Protein AF-A0A2E7JIX9-F1 (afdb_monomer)

Mean predicted aligned error: 5.79 Å

Foldseek 3Di:
DPDWCPDPLLVVLCVPDPDNVLVVVQLVVQLVVVVVVVVVCVVVVHDDDVPPDRSSGVSSVCSSVVVDDSDDPPDPPD

Sequence (78 aa):
MAKSMFSREVALKLESELNAFEACLGLSHRARDINQDRKGQEIEGDVPEEGQPNSSASAMLEFADGRIVLGHVEGEED

pLDDT: mean 86.97, std 13.78, range [43.16, 97.44]

Structure (mmCIF, N/CA/C/O backbone):
data_AF-A0A2E7JIX9-F1
#
_entry.id   AF-A0A2E7JIX9-F1
#
loop_
_atom_site.group_PDB
_atom_site.id
_atom_site.type_symbol
_atom_site.label_atom_id
_atom_site.label_alt_id
_atom_site.label_comp_id
_atom_site.label_asym_id
_atom_site.label_entity_id
_atom_site.label_seq_id
_atom_site.pdbx_PDB_ins_code
_atom_site.Cartn_x
_atom_site.Cartn_y
_atom_site.Cartn_z
_atom_site.occupancy
_atom_site.B_iso_or_equiv
_atom_site.auth_seq_id
_atom_site.auth_comp_id
_atom_site.auth_asym_id
_atom_site.auth_atom_id
_atom_site.pdbx_PDB_model_num
ATOM 1 N N . MET A 1 1 ? -9.052 10.402 -13.098 1.00 52.09 1 MET A N 1
ATOM 2 C CA . MET A 1 1 ? -8.104 10.983 -12.121 1.00 52.09 1 MET A CA 1
ATOM 3 C C . MET A 1 1 ? -7.126 9.894 -11.726 1.00 52.09 1 MET A C 1
ATOM 5 O O . MET A 1 1 ? -7.570 8.763 -11.570 1.00 52.09 1 MET A O 1
ATOM 9 N N . ALA A 1 2 ? -5.834 10.203 -11.606 1.00 59.56 2 ALA A N 1
ATOM 10 C CA . ALA A 1 2 ? -4.873 9.247 -11.061 1.00 59.56 2 ALA A CA 1
ATOM 11 C C . ALA A 1 2 ? -5.279 8.891 -9.621 1.00 59.56 2 ALA A C 1
ATOM 13 O O . ALA A 1 2 ? -5.648 9.782 -8.850 1.00 59.56 2 ALA A O 1
ATOM 14 N N . LYS A 1 3 ? -5.264 7.600 -9.272 1.00 76.56 3 LYS A N 1
ATOM 15 C CA . LYS A 1 3 ? -5.535 7.173 -7.896 1.00 76.56 3 LYS A CA 1
ATOM 16 C C . LYS A 1 3 ? -4.396 7.667 -7.001 1.00 76.56 3 LYS A C 1
ATOM 18 O O . LYS A 1 3 ? -3.228 7.488 -7.329 1.00 76.56 3 LYS A O 1
ATOM 23 N N . SER A 1 4 ? -4.744 8.325 -5.898 1.00 87.25 4 SER A N 1
ATOM 24 C CA . SER A 1 4 ? -3.791 8.911 -4.951 1.00 87.25 4 SER A CA 1
ATOM 25 C C . SER A 1 4 ? -3.854 8.177 -3.618 1.00 87.25 4 SER A C 1
ATOM 27 O O . SER A 1 4 ? -4.948 7.891 -3.125 1.00 87.25 4 SER A O 1
ATOM 29 N N . MET A 1 5 ? -2.692 7.948 -2.999 1.00 89.19 5 MET A N 1
ATOM 30 C CA . MET A 1 5 ? -2.598 7.444 -1.620 1.00 89.19 5 MET A CA 1
ATOM 31 C C . MET A 1 5 ? -3.276 8.375 -0.600 1.00 89.19 5 MET A C 1
ATOM 33 O O . MET A 1 5 ? -3.639 7.941 0.482 1.00 89.19 5 MET A O 1
ATOM 37 N N . PHE A 1 6 ? -3.490 9.645 -0.959 1.00 91.12 6 PHE A N 1
ATOM 38 C CA . PHE A 1 6 ? -4.204 10.631 -0.141 1.00 91.12 6 PHE A CA 1
ATOM 39 C C . PHE A 1 6 ? -5.701 10.718 -0.469 1.00 91.12 6 PHE A C 1
ATOM 41 O O . PHE A 1 6 ? -6.377 11.662 -0.062 1.00 91.12 6 PHE A O 1
ATOM 48 N N . SER A 1 7 ? -6.232 9.787 -1.263 1.00 93.44 7 SER A N 1
ATOM 49 C CA . SER A 1 7 ? -7.661 9.759 -1.563 1.00 93.44 7 SER A CA 1
ATOM 50 C C . SER A 1 7 ? -8.480 9.372 -0.329 1.00 93.44 7 SER A C 1
ATOM 52 O O . SER A 1 7 ? -8.035 8.618 0.536 1.00 93.44 7 SER A O 1
ATOM 54 N N . ARG A 1 8 ? -9.722 9.866 -0.273 1.00 93.44 8 ARG A N 1
ATOM 55 C CA . ARG A 1 8 ? -10.667 9.541 0.805 1.00 93.44 8 ARG A CA 1
ATOM 56 C C . ARG A 1 8 ? -10.897 8.034 0.944 1.00 93.44 8 ARG A C 1
ATOM 58 O O . ARG A 1 8 ? -11.104 7.559 2.048 1.00 93.44 8 ARG A O 1
ATOM 65 N N . GLU A 1 9 ? -10.869 7.298 -0.159 1.00 93.69 9 GLU A N 1
ATOM 66 C CA . GLU A 1 9 ? -11.063 5.847 -0.173 1.00 93.69 9 GLU A CA 1
ATOM 67 C C . GLU A 1 9 ? -9.956 5.109 0.588 1.00 93.69 9 GLU A C 1
ATOM 69 O O . GLU A 1 9 ? -10.257 4.282 1.444 1.00 93.69 9 GLU A O 1
ATOM 74 N N . VAL A 1 10 ? -8.690 5.477 0.356 1.00 93.69 10 VAL A N 1
ATOM 75 C CA . VAL A 1 10 ? -7.546 4.924 1.098 1.00 93.69 10 VAL A CA 1
ATOM 76 C C . VAL A 1 10 ? -7.682 5.224 2.590 1.00 93.69 10 VAL A C 1
ATOM 78 O O . VAL A 1 10 ? -7.520 4.323 3.408 1.00 93.69 10 VAL A O 1
ATOM 81 N N . ALA A 1 11 ? -8.033 6.465 2.944 1.00 93.81 11 ALA A N 1
ATOM 82 C CA . ALA A 1 11 ? -8.231 6.858 4.338 1.00 93.81 11 ALA A CA 1
ATOM 83 C C . ALA A 1 11 ? -9.335 6.030 5.016 1.00 93.81 11 ALA A C 1
ATOM 85 O O . ALA A 1 11 ? -9.088 5.428 6.054 1.00 93.81 11 ALA A O 1
ATOM 86 N N . LEU A 1 12 ? -10.510 5.915 4.388 1.00 94.06 12 LEU A N 1
ATOM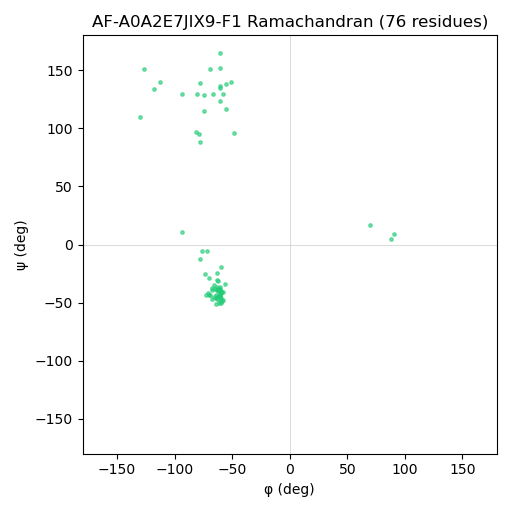 87 C CA . LEU A 1 12 ? -11.628 5.128 4.920 1.00 94.06 12 LEU A CA 1
ATOM 88 C C . LEU A 1 12 ? -11.275 3.646 5.078 1.00 94.06 12 LEU A C 1
ATOM 90 O O . LEU A 1 12 ? -11.722 3.002 6.024 1.00 94.06 12 LEU A O 1
ATOM 94 N N . LYS A 1 13 ? -10.482 3.091 4.156 1.00 93.19 13 LYS A N 1
ATOM 95 C CA . LYS A 1 13 ? -10.054 1.697 4.252 1.00 93.19 13 LYS A CA 1
ATOM 96 C C . LYS A 1 13 ? -9.076 1.491 5.411 1.00 93.19 13 LYS A C 1
ATOM 98 O O . LYS A 1 13 ? -9.247 0.546 6.171 1.00 93.19 13 LYS A O 1
ATOM 103 N N . LEU A 1 14 ? -8.110 2.391 5.595 1.00 92.94 14 LEU A N 1
ATOM 104 C CA . LEU A 1 14 ? -7.195 2.356 6.742 1.00 92.94 14 LEU A CA 1
ATOM 105 C C . LEU A 1 14 ? -7.930 2.541 8.075 1.00 92.94 14 LEU A C 1
ATOM 107 O O . LEU A 1 14 ? -7.607 1.862 9.040 1.00 92.94 14 LEU A O 1
ATOM 111 N N . GLU A 1 15 ? -8.938 3.414 8.124 1.00 93.56 15 GLU A N 1
ATOM 112 C CA . GLU A 1 15 ? -9.793 3.607 9.305 1.00 93.56 15 GLU A CA 1
ATOM 113 C C . GLU A 1 15 ? -10.592 2.349 9.677 1.00 93.56 15 GLU A C 1
ATOM 115 O O . GLU A 1 15 ? -10.977 2.193 10.834 1.00 93.56 15 GLU A O 1
ATOM 120 N N . SER A 1 16 ? -10.846 1.451 8.717 1.00 91.88 16 SER A N 1
ATOM 121 C CA . SER A 1 16 ? -11.531 0.181 8.982 1.00 91.88 16 SER A CA 1
ATOM 122 C C . SER A 1 16 ? -10.636 -0.881 9.627 1.00 91.88 16 SER A C 1
ATOM 124 O O . SER A 1 16 ? -11.152 -1.877 10.133 1.00 91.88 16 SER A O 1
ATOM 126 N N . GLU A 1 17 ? -9.318 -0.668 9.648 1.00 92.56 17 GLU A N 1
ATOM 127 C CA . GLU A 1 17 ? -8.372 -1.586 10.275 1.00 92.56 17 GLU A CA 1
ATOM 128 C C . GLU A 1 17 ? -8.327 -1.373 11.791 1.00 92.56 17 GLU A C 1
ATOM 130 O O . GLU A 1 17 ? -8.149 -0.261 12.288 1.00 92.56 17 GLU A O 1
ATOM 135 N N . LEU A 1 18 ? -8.460 -2.467 12.543 1.00 87.25 18 LEU A N 1
ATOM 136 C CA . LEU A 1 18 ? -8.543 -2.427 14.006 1.00 87.25 18 LEU A CA 1
ATOM 137 C C . LEU A 1 18 ? -7.213 -2.045 14.670 1.00 87.25 18 LEU A C 1
ATOM 139 O O . LEU A 1 18 ? -7.212 -1.474 15.762 1.00 87.25 18 LEU A O 1
ATOM 143 N N . ASN A 1 19 ? -6.084 -2.356 14.024 1.00 90.25 19 ASN A N 1
ATOM 144 C CA . ASN A 1 19 ? -4.747 -2.106 14.550 1.00 90.25 19 ASN A CA 1
ATOM 145 C C . ASN A 1 19 ? -3.867 -1.385 13.520 1.00 90.25 19 ASN A C 1
ATOM 147 O O . ASN A 1 19 ? -3.399 -1.965 12.539 1.00 90.25 19 ASN A O 1
ATOM 151 N N . ALA A 1 20 ? -3.576 -0.112 13.793 1.00 91.25 20 ALA A N 1
ATOM 152 C CA . ALA A 1 20 ? -2.755 0.722 12.922 1.00 91.25 20 ALA A CA 1
ATOM 153 C C . ALA A 1 20 ? -1.307 0.217 12.784 1.00 91.25 20 ALA A C 1
ATOM 155 O O . ALA A 1 20 ? -0.701 0.408 11.731 1.00 91.25 20 ALA A O 1
ATOM 156 N N . PHE A 1 21 ? -0.739 -0.434 13.806 1.00 92.25 21 PHE A N 1
ATOM 157 C CA . PHE A 1 21 ? 0.625 -0.966 13.737 1.00 92.25 21 PHE A CA 1
ATOM 158 C C . PHE A 1 21 ? 0.703 -2.193 12.830 1.00 92.25 21 PHE A C 1
ATOM 160 O O . PHE A 1 21 ? 1.608 -2.276 12.001 1.00 92.25 21 PHE A O 1
ATOM 167 N N . GLU A 1 22 ? -0.263 -3.105 12.938 1.00 91.44 22 GLU A N 1
ATOM 168 C CA . GLU A 1 22 ? -0.367 -4.271 12.054 1.00 91.44 22 GLU A CA 1
ATOM 169 C C . GLU A 1 22 ? -0.629 -3.846 10.610 1.00 91.44 22 GLU A C 1
ATOM 171 O O . GLU A 1 22 ? 0.052 -4.317 9.698 1.00 91.44 22 GLU A O 1
ATOM 176 N N . ALA A 1 23 ? -1.524 -2.876 10.403 1.00 93.19 23 ALA A N 1
ATOM 177 C CA . ALA A 1 23 ? -1.773 -2.321 9.081 1.00 93.19 23 ALA A CA 1
ATOM 178 C C . ALA A 1 23 ? -0.500 -1.697 8.479 1.00 93.19 23 ALA A C 1
ATOM 180 O O . ALA A 1 23 ? -0.135 -1.984 7.337 1.00 93.19 23 ALA A O 1
ATOM 181 N N . CYS A 1 24 ? 0.235 -0.895 9.261 1.00 94.38 24 CYS A N 1
ATOM 182 C CA . CYS A 1 24 ? 1.519 -0.332 8.835 1.00 94.38 24 CYS A CA 1
ATOM 183 C C . CYS A 1 24 ? 2.547 -1.419 8.498 1.00 94.38 24 CYS A C 1
ATO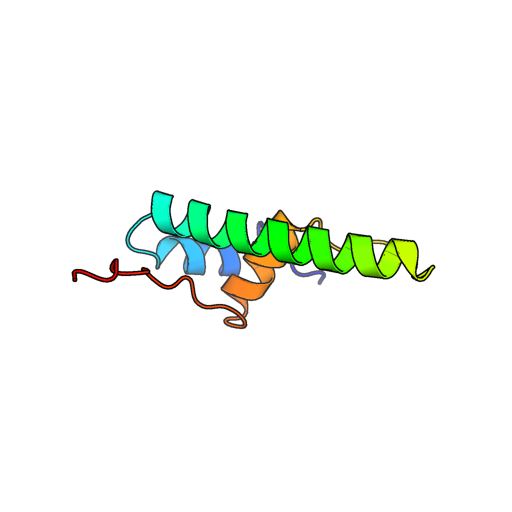M 185 O O . CYS A 1 24 ? 3.271 -1.291 7.506 1.00 94.38 24 CYS A O 1
ATOM 187 N N . LEU A 1 25 ? 2.625 -2.479 9.307 1.00 94.25 25 LEU A N 1
ATOM 188 C CA . LEU A 1 25 ? 3.545 -3.589 9.092 1.00 94.25 25 LEU A CA 1
ATOM 189 C C . LEU A 1 25 ? 3.217 -4.327 7.789 1.00 94.25 25 LEU A C 1
ATOM 191 O O . LEU A 1 25 ? 4.098 -4.471 6.941 1.00 94.25 25 LEU A O 1
ATOM 195 N N . GLY A 1 26 ? 1.957 -4.718 7.589 1.00 94.94 26 GLY A N 1
ATOM 196 C CA . GLY A 1 26 ? 1.505 -5.413 6.382 1.00 94.94 26 GLY A CA 1
ATOM 197 C C . GLY A 1 26 ? 1.717 -4.588 5.110 1.00 94.94 26 GLY A C 1
ATOM 198 O O . GLY A 1 26 ? 2.285 -5.082 4.135 1.00 94.94 26 GLY A O 1
ATOM 199 N N . LEU A 1 27 ? 1.378 -3.294 5.139 1.00 96.44 27 LEU A N 1
ATOM 200 C CA . LEU A 1 27 ? 1.643 -2.381 4.020 1.00 96.44 27 LEU A CA 1
ATOM 201 C C . LEU A 1 27 ? 3.142 -2.221 3.746 1.00 96.44 27 LEU A C 1
ATOM 203 O O . LEU A 1 27 ? 3.555 -2.146 2.589 1.00 96.44 27 LEU A O 1
ATOM 207 N N . SER A 1 28 ? 3.969 -2.204 4.795 1.00 96.75 28 SER A N 1
ATOM 208 C CA . SER A 1 28 ? 5.427 -2.139 4.654 1.00 96.75 28 SER A CA 1
ATOM 209 C C . SER A 1 28 ? 6.003 -3.414 4.043 1.00 96.75 28 SER A C 1
ATOM 211 O O . SER A 1 28 ? 6.920 -3.327 3.229 1.00 96.75 28 SER A O 1
ATOM 213 N N . HIS A 1 29 ? 5.488 -4.593 4.406 1.00 96.12 29 HIS A N 1
ATOM 214 C CA . HIS A 1 29 ? 5.863 -5.849 3.754 1.00 96.12 29 HIS A CA 1
ATOM 215 C C . HIS A 1 29 ? 5.499 -5.820 2.277 1.00 96.12 29 HIS A C 1
ATOM 217 O O . HIS A 1 29 ? 6.382 -5.981 1.439 1.00 96.12 29 HIS A O 1
ATOM 223 N N . ARG A 1 30 ? 4.258 -5.455 1.955 1.00 96.62 30 ARG A N 1
ATOM 224 C CA . ARG A 1 30 ? 3.831 -5.368 0.562 1.00 96.62 30 ARG A CA 1
ATOM 225 C C . ARG A 1 30 ? 4.661 -4.373 -0.253 1.00 96.62 30 ARG A C 1
ATOM 227 O O . ARG A 1 30 ? 5.032 -4.654 -1.387 1.00 96.62 30 ARG A O 1
ATOM 234 N N . ALA A 1 31 ? 4.995 -3.217 0.317 1.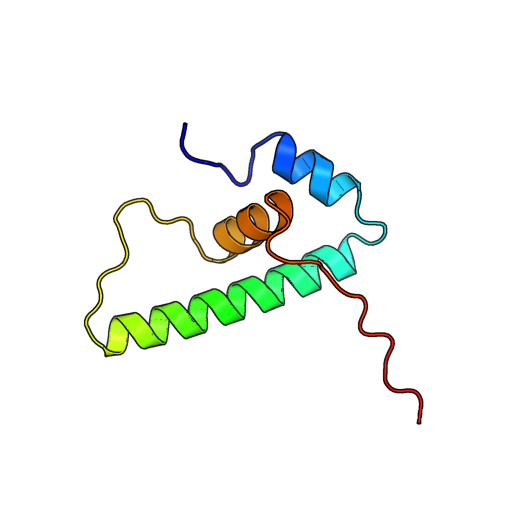00 97.44 31 ALA A N 1
ATOM 235 C CA . ALA A 1 31 ? 5.850 -2.237 -0.348 1.00 97.44 31 ALA A CA 1
ATOM 236 C C . ALA A 1 31 ? 7.267 -2.779 -0.628 1.00 97.44 31 ALA A C 1
ATOM 238 O O . ALA A 1 31 ? 7.889 -2.391 -1.620 1.00 97.44 31 ALA A O 1
ATOM 239 N N . ARG A 1 32 ? 7.792 -3.680 0.217 1.00 97.19 32 ARG A N 1
ATOM 240 C CA . ARG A 1 32 ? 9.067 -4.367 -0.043 1.00 97.19 32 ARG A CA 1
ATOM 241 C C . ARG A 1 32 ? 8.942 -5.356 -1.193 1.00 97.19 32 ARG A C 1
ATOM 243 O O . ARG A 1 32 ? 9.820 -5.327 -2.049 1.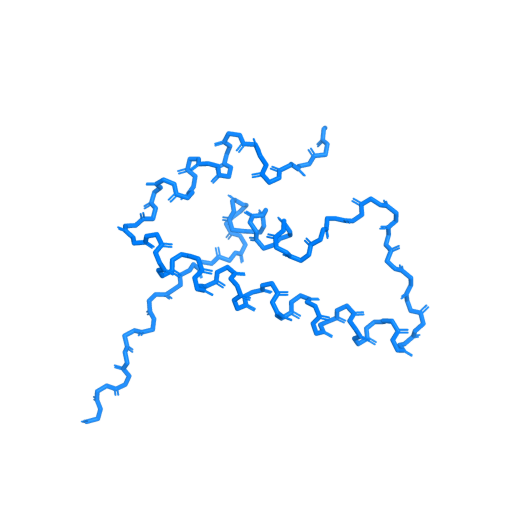00 97.19 32 ARG A O 1
ATOM 250 N N . ASP A 1 3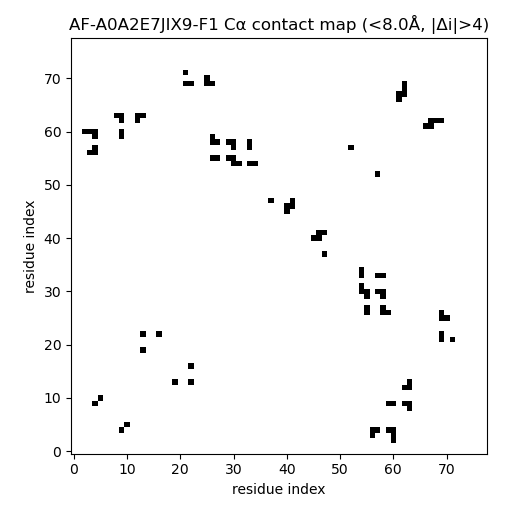3 ? 7.868 -6.138 -1.248 1.00 96.44 33 ASP A N 1
ATOM 251 C CA . ASP A 1 33 ? 7.622 -7.076 -2.352 1.00 96.44 33 ASP A CA 1
ATOM 252 C C . ASP A 1 33 ? 7.572 -6.324 -3.688 1.00 96.44 33 ASP A C 1
ATOM 254 O O . ASP A 1 33 ? 8.318 -6.631 -4.611 1.00 96.44 33 ASP A O 1
ATOM 258 N N . ILE A 1 34 ? 6.812 -5.223 -3.743 1.00 96.25 34 ILE A N 1
ATOM 259 C CA . ILE A 1 34 ? 6.731 -4.361 -4.933 1.00 96.25 34 ILE A CA 1
ATOM 260 C C . ILE A 1 34 ? 8.113 -3.827 -5.337 1.00 96.25 34 ILE A C 1
ATOM 262 O O . ILE A 1 34 ? 8.433 -3.750 -6.522 1.00 96.25 34 ILE A O 1
ATOM 266 N N . ASN A 1 35 ? 8.947 -3.433 -4.371 1.00 95.25 35 ASN A N 1
ATOM 267 C CA . ASN A 1 35 ? 10.307 -2.977 -4.661 1.00 95.25 35 ASN A CA 1
ATOM 268 C C . ASN A 1 35 ? 11.203 -4.105 -5.191 1.00 95.25 35 ASN A C 1
ATOM 270 O O . ASN A 1 35 ? 12.045 -3.847 -6.049 1.00 95.25 35 ASN A O 1
ATOM 274 N N . GLN A 1 36 ? 11.054 -5.329 -4.680 1.00 95.75 36 GLN A N 1
ATOM 275 C CA . GLN A 1 36 ? 11.799 -6.489 -5.166 1.00 95.75 36 GLN A CA 1
ATOM 276 C C . GLN A 1 36 ? 11.406 -6.830 -6.604 1.00 95.75 36 GLN A C 1
ATOM 278 O O . GLN A 1 36 ? 12.296 -6.982 -7.440 1.00 95.75 36 GLN A O 1
ATOM 283 N N . ASP A 1 37 ? 10.107 -6.841 -6.903 1.00 93.31 37 ASP A N 1
ATOM 284 C CA . ASP A 1 37 ? 9.584 -7.098 -8.246 1.00 93.31 37 ASP A CA 1
ATOM 285 C C . ASP A 1 37 ? 10.097 -6.055 -9.248 1.00 93.31 37 ASP A C 1
ATOM 287 O O . ASP A 1 37 ? 10.657 -6.402 -10.288 1.00 93.31 37 ASP A O 1
ATOM 291 N N . ARG A 1 38 ? 10.003 -4.763 -8.899 1.00 92.19 38 ARG A N 1
ATOM 292 C CA . ARG A 1 38 ? 10.507 -3.661 -9.741 1.00 92.19 38 ARG A CA 1
ATOM 293 C C . ARG A 1 38 ? 12.007 -3.744 -9.979 1.00 92.19 38 ARG A C 1
ATOM 295 O O . ARG A 1 38 ? 12.466 -3.475 -11.082 1.00 92.19 38 ARG A O 1
ATOM 302 N N . LYS A 1 39 ? 12.778 -4.126 -8.959 1.00 90.69 39 LYS A N 1
ATOM 303 C CA . LYS A 1 39 ? 14.219 -4.337 -9.112 1.00 90.69 39 LYS A CA 1
ATOM 304 C C . LYS A 1 39 ? 14.513 -5.499 -10.064 1.00 90.69 39 LYS A C 1
ATOM 306 O O . LYS A 1 39 ? 15.469 -5.417 -10.827 1.00 90.69 39 LYS A O 1
ATOM 311 N N . GLY A 1 40 ? 13.716 -6.568 -10.020 1.00 90.94 40 GLY A N 1
ATOM 312 C CA . GLY A 1 40 ? 13.796 -7.667 -10.986 1.00 90.94 40 GLY A CA 1
ATOM 313 C C . GLY A 1 40 ? 13.568 -7.182 -12.419 1.00 90.94 40 GLY A C 1
ATOM 314 O O . GLY A 1 40 ? 14.400 -7.431 -13.285 1.00 90.94 40 GLY A O 1
ATOM 315 N N . GLN A 1 41 ? 12.512 -6.396 -12.631 1.00 88.62 41 GLN A N 1
ATOM 316 C CA . GLN A 1 41 ? 12.177 -5.790 -13.927 1.00 88.62 41 GLN A CA 1
ATOM 317 C C . GLN A 1 41 ? 13.277 -4.851 -14.448 1.00 88.62 41 GLN A C 1
ATOM 319 O O . GLN A 1 41 ? 13.666 -4.933 -15.609 1.00 88.62 41 GLN A O 1
ATOM 324 N N . GLU A 1 42 ? 13.845 -4.006 -13.582 1.00 87.44 42 GLU A N 1
ATOM 325 C CA . GLU A 1 42 ? 14.946 -3.106 -13.952 1.00 87.44 42 GLU A CA 1
ATOM 326 C C . GLU A 1 42 ? 16.182 -3.883 -14.443 1.00 87.44 42 GLU A C 1
ATOM 328 O O . GLU A 1 42 ? 16.831 -3.478 -15.407 1.00 87.44 42 GLU A O 1
ATOM 333 N N . ILE A 1 43 ? 16.490 -5.031 -13.823 1.00 88.56 43 ILE A N 1
ATOM 334 C CA . ILE A 1 43 ? 17.581 -5.922 -14.257 1.00 88.56 43 ILE A CA 1
ATOM 335 C C . ILE A 1 43 ? 17.290 -6.524 -15.641 1.00 88.56 43 ILE A C 1
ATOM 337 O O . ILE A 1 43 ? 18.213 -6.707 -16.435 1.00 88.56 43 ILE A O 1
ATOM 341 N N . GLU A 1 44 ? 16.023 -6.811 -15.939 1.00 90.31 44 GLU A N 1
ATOM 342 C CA . GLU A 1 44 ? 15.563 -7.313 -17.240 1.00 90.31 44 GLU A CA 1
ATOM 343 C C . GLU A 1 44 ? 15.494 -6.214 -18.320 1.00 90.31 44 GLU A C 1
ATOM 345 O O . GLU A 1 44 ? 15.316 -6.516 -19.500 1.00 90.31 44 GLU A O 1
ATOM 350 N N . GLY A 1 45 ? 15.728 -4.952 -17.943 1.00 88.38 45 GLY A N 1
ATOM 351 C CA . GLY A 1 45 ? 15.743 -3.800 -18.843 1.00 88.38 45 GLY A CA 1
ATOM 352 C C . GLY A 1 45 ? 14.388 -3.110 -19.004 1.00 88.38 45 GLY A C 1
ATOM 353 O O . GLY A 1 45 ? 14.271 -2.214 -19.844 1.00 88.38 45 GLY A O 1
ATOM 354 N N . ASP A 1 46 ? 13.387 -3.485 -18.205 1.00 88.19 46 ASP A N 1
ATOM 355 C CA . ASP A 1 46 ? 12.096 -2.804 -18.172 1.00 88.19 46 ASP A CA 1
ATOM 356 C C . ASP A 1 46 ? 12.219 -1.467 -17.435 1.00 88.19 46 ASP A C 1
ATOM 358 O O . ASP A 1 46 ? 12.727 -1.372 -16.314 1.00 88.19 46 ASP A O 1
ATOM 362 N N . VAL A 1 47 ? 11.738 -0.403 -18.079 1.00 78.69 47 VAL A N 1
ATOM 363 C CA . VAL A 1 47 ? 11.750 0.949 -17.516 1.00 78.69 47 VAL A CA 1
ATOM 364 C C . VAL A 1 47 ? 10.412 1.208 -16.818 1.00 78.69 47 VAL A C 1
ATOM 366 O O . VAL A 1 47 ? 9.368 1.015 -17.445 1.00 78.69 47 VAL A O 1
ATOM 369 N N . PRO A 1 48 ? 10.405 1.678 -15.555 1.00 73.62 48 PRO A N 1
ATOM 370 C CA . PRO A 1 48 ? 9.174 2.054 -14.870 1.00 73.62 48 PRO A CA 1
ATOM 371 C C . PRO A 1 48 ? 8.375 3.089 -15.667 1.00 73.62 48 PRO A C 1
ATOM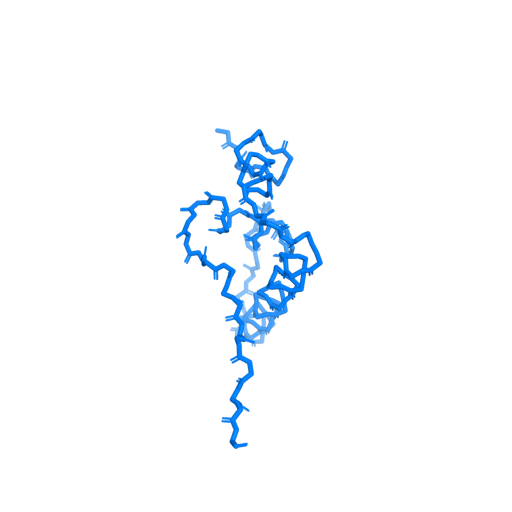 373 O O . PRO A 1 48 ? 8.941 4.055 -16.185 1.00 73.62 48 PRO A O 1
ATOM 376 N N . GLU A 1 49 ? 7.054 2.921 -15.727 1.00 82.69 49 GLU A N 1
ATOM 377 C CA . GLU A 1 49 ? 6.181 3.897 -16.380 1.00 82.69 49 GLU A CA 1
ATOM 378 C C . GLU A 1 49 ? 6.280 5.267 -15.694 1.00 82.69 49 GLU A C 1
ATOM 380 O O . GLU A 1 49 ? 6.264 5.387 -14.462 1.00 82.69 49 GLU A O 1
ATOM 385 N N . GLU A 1 50 ? 6.350 6.328 -16.497 1.00 80.62 50 GLU A N 1
ATOM 386 C CA . GLU A 1 50 ? 6.369 7.692 -15.982 1.00 80.62 50 GLU A CA 1
ATOM 387 C C . GLU A 1 50 ? 5.075 7.977 -15.199 1.00 80.62 50 GLU A C 1
ATOM 389 O O . GLU A 1 50 ? 3.963 7.821 -15.701 1.00 80.62 50 GLU A O 1
ATOM 394 N N . GLY A 1 51 ? 5.220 8.382 -13.934 1.00 82.62 51 GLY A N 1
ATOM 395 C CA . GLY A 1 51 ? 4.088 8.617 -13.034 1.00 82.62 51 GLY A CA 1
ATOM 396 C C . GLY A 1 51 ? 3.611 7.387 -12.255 1.00 82.62 51 GLY A C 1
ATOM 397 O O . GLY A 1 51 ? 2.641 7.501 -11.500 1.00 82.62 51 GLY A O 1
ATOM 398 N N . GLN A 1 52 ? 4.292 6.240 -12.365 1.00 87.06 52 GLN A N 1
ATOM 399 C CA . GLN A 1 52 ? 4.026 5.098 -11.493 1.00 87.06 52 GLN A CA 1
ATOM 400 C C . GLN A 1 52 ? 4.220 5.501 -10.014 1.00 87.06 52 GLN A C 1
ATOM 402 O O . GLN A 1 52 ? 5.259 6.066 -9.655 1.00 87.06 52 GLN A O 1
ATOM 407 N N . PRO A 1 53 ? 3.257 5.217 -9.114 1.00 91.75 53 PRO A N 1
ATOM 408 C CA . PRO A 1 53 ? 3.413 5.527 -7.698 1.00 91.75 53 PRO A CA 1
ATOM 409 C C . PRO A 1 53 ? 4.615 4.794 -7.087 1.00 91.75 53 PRO A C 1
ATOM 411 O O . PRO A 1 53 ? 4.964 3.679 -7.493 1.00 91.75 53 PRO A O 1
ATOM 414 N N . ASN A 1 54 ? 5.223 5.371 -6.045 1.00 93.00 54 ASN A N 1
ATOM 415 C CA . ASN A 1 54 ? 6.222 4.645 -5.253 1.00 93.00 54 ASN A CA 1
ATOM 416 C C . ASN A 1 54 ? 5.599 3.389 -4.606 1.00 93.00 54 ASN A C 1
ATOM 418 O O . ASN A 1 54 ? 4.375 3.228 -4.585 1.00 93.00 54 ASN A O 1
ATOM 422 N N . SER A 1 55 ? 6.424 2.466 -4.117 1.00 95.44 55 SER A N 1
ATOM 423 C CA . SER A 1 55 ? 5.936 1.171 -3.629 1.00 95.44 55 SER A CA 1
ATOM 424 C C . SER A 1 55 ? 4.976 1.288 -2.446 1.00 95.44 55 SER A C 1
ATOM 426 O O . SER A 1 55 ? 3.964 0.594 -2.429 1.00 95.44 55 SER A O 1
ATOM 428 N N . SER A 1 56 ? 5.213 2.215 -1.516 1.00 96.44 56 SER A N 1
ATOM 429 C CA . SER A 1 56 ? 4.301 2.472 -0.394 1.00 96.44 56 SER A CA 1
ATOM 430 C C . SER A 1 56 ? 2.939 2.976 -0.869 1.00 96.44 56 SER A C 1
ATOM 432 O O . SER A 1 56 ? 1.903 2.463 -0.449 1.00 96.44 56 SER A O 1
ATOM 434 N N . ALA A 1 57 ? 2.929 3.947 -1.784 1.00 95.94 57 ALA A N 1
ATOM 435 C CA . ALA A 1 57 ? 1.702 4.449 -2.389 1.00 95.94 57 ALA A CA 1
ATOM 436 C C . ALA A 1 57 ? 0.980 3.342 -3.169 1.00 95.94 57 ALA A C 1
ATOM 438 O O . ALA A 1 57 ? -0.236 3.219 -3.076 1.00 95.94 57 ALA A O 1
ATOM 439 N N . SER A 1 58 ? 1.726 2.505 -3.890 1.00 96.00 58 SER A N 1
ATOM 440 C CA . SER A 1 58 ? 1.179 1.370 -4.638 1.00 96.00 58 SER A CA 1
ATOM 441 C C . SER A 1 58 ? 0.524 0.350 -3.704 1.00 96.00 58 SER A C 1
ATOM 443 O O . SER A 1 58 ? -0.608 -0.042 -3.953 1.00 96.00 58 SER A O 1
ATOM 445 N N . ALA A 1 59 ? 1.170 -0.003 -2.589 1.00 97.00 59 ALA A N 1
ATOM 446 C CA . ALA A 1 59 ? 0.609 -0.905 -1.584 1.00 97.00 59 ALA A CA 1
ATOM 447 C C . ALA A 1 59 ? -0.684 -0.350 -0.960 1.00 97.00 59 ALA A C 1
ATOM 449 O O . ALA A 1 59 ? -1.670 -1.072 -0.836 1.00 97.00 59 ALA A O 1
ATOM 450 N N . MET A 1 60 ? -0.716 0.945 -0.621 1.00 96.50 60 MET A N 1
ATOM 451 C CA . MET A 1 60 ? -1.925 1.599 -0.101 1.00 96.50 60 MET A CA 1
ATOM 452 C C . MET A 1 60 ? -3.071 1.604 -1.118 1.00 96.50 60 MET A C 1
ATOM 454 O O . MET A 1 60 ? -4.226 1.420 -0.743 1.00 96.50 60 MET A O 1
ATOM 458 N N . LEU A 1 61 ? -2.760 1.800 -2.401 1.00 96.62 61 LEU A N 1
ATOM 459 C CA . LEU A 1 61 ? -3.748 1.755 -3.477 1.00 96.62 61 LEU A CA 1
ATOM 460 C C . LEU A 1 61 ? -4.256 0.333 -3.733 1.00 96.62 61 LEU A C 1
ATOM 462 O O . LEU A 1 61 ? -5.456 0.147 -3.894 1.00 96.62 61 LEU A O 1
ATOM 466 N N . GLU A 1 62 ? -3.378 -0.673 -3.732 1.00 96.06 62 GLU A N 1
ATOM 467 C CA . GLU A 1 62 ? -3.774 -2.082 -3.834 1.00 96.06 62 GLU A CA 1
ATOM 468 C C . GLU A 1 62 ? -4.674 -2.504 -2.670 1.00 96.06 62 GLU A C 1
ATOM 470 O O . GLU A 1 62 ? -5.654 -3.219 -2.877 1.00 96.06 62 GLU A O 1
ATOM 475 N N . PHE A 1 63 ? -4.366 -2.038 -1.460 1.00 95.38 63 PHE A N 1
ATOM 476 C CA . PHE A 1 63 ? -5.165 -2.295 -0.269 1.00 95.38 63 PHE A CA 1
ATOM 477 C C . PHE A 1 63 ? -6.537 -1.616 -0.329 1.00 95.38 63 PHE A C 1
ATOM 479 O O . PHE A 1 63 ? -7.556 -2.264 -0.091 1.00 95.38 63 PHE A O 1
ATOM 486 N N . ALA A 1 64 ? -6.580 -0.334 -0.703 1.00 94.81 64 ALA A N 1
ATOM 487 C CA . ALA A 1 64 ? -7.833 0.395 -0.890 1.00 94.81 64 ALA A CA 1
ATOM 488 C C . ALA A 1 64 ? -8.719 -0.249 -1.967 1.00 94.81 64 ALA A C 1
ATOM 490 O O . ALA A 1 64 ? -9.919 -0.402 -1.760 1.00 94.81 64 ALA A O 1
ATOM 491 N N . ASP A 1 65 ? -8.109 -0.720 -3.058 1.00 94.19 65 ASP A N 1
ATOM 492 C CA . ASP A 1 65 ? -8.781 -1.448 -4.138 1.00 94.19 65 ASP A CA 1
ATOM 493 C C . ASP A 1 65 ? -9.208 -2.879 -3.743 1.00 94.19 65 ASP A C 1
ATOM 495 O O . ASP A 1 65 ? -9.837 -3.571 -4.545 1.00 94.19 65 ASP A O 1
ATOM 499 N N . GLY A 1 66 ? -8.842 -3.359 -2.548 1.00 92.25 66 GLY A N 1
ATOM 500 C CA . GLY A 1 66 ? -9.134 -4.718 -2.082 1.00 92.25 66 GLY A CA 1
ATOM 501 C C . GLY A 1 66 ? -8.355 -5.819 -2.809 1.00 92.25 66 GLY A C 1
ATOM 502 O O . GLY A 1 66 ? -8.736 -6.985 -2.735 1.00 92.25 66 GLY A O 1
ATOM 503 N N . ARG A 1 67 ? -7.272 -5.474 -3.521 1.00 93.69 67 ARG A N 1
ATOM 504 C CA . ARG A 1 67 ? -6.390 -6.444 -4.201 1.00 93.69 67 ARG A CA 1
ATOM 505 C C . ARG A 1 67 ? -5.516 -7.218 -3.225 1.00 93.69 67 ARG A C 1
ATOM 507 O O . ARG A 1 67 ? -5.080 -8.320 -3.538 1.00 93.69 67 ARG A O 1
ATOM 514 N N . ILE A 1 68 ? -5.259 -6.625 -2.065 1.00 92.62 68 ILE A N 1
ATOM 515 C CA . ILE A 1 68 ? -4.582 -7.263 -0.944 1.00 92.62 68 ILE A CA 1
ATOM 516 C C . ILE A 1 68 ? -5.447 -7.123 0.305 1.00 92.62 68 ILE A C 1
ATOM 518 O O . ILE A 1 68 ? -6.181 -6.145 0.465 1.00 92.62 68 ILE A O 1
ATOM 522 N N . VAL A 1 69 ? -5.323 -8.093 1.201 1.00 89.25 69 VAL A N 1
ATOM 523 C CA . VAL A 1 69 ? -5.901 -8.059 2.545 1.00 89.25 69 VAL A CA 1
ATOM 524 C C . VAL A 1 69 ? -4.740 -8.111 3.527 1.00 89.25 69 VAL A C 1
ATOM 526 O O . VAL A 1 69 ? -3.820 -8.910 3.353 1.00 89.25 69 VAL A O 1
ATOM 529 N N . LEU A 1 70 ? -4.762 -7.244 4.535 1.00 88.31 70 LEU A N 1
ATOM 530 C CA . LEU A 1 70 ? -3.761 -7.243 5.594 1.00 88.31 70 LEU A CA 1
ATOM 531 C C . LEU A 1 70 ? -4.175 -8.328 6.593 1.00 88.31 70 LEU A C 1
ATOM 533 O O . LEU A 1 70 ? -5.088 -8.142 7.388 1.00 88.31 70 LEU A O 1
ATOM 537 N N . GLY A 1 71 ? -3.590 -9.515 6.452 1.00 73.25 71 GLY A N 1
ATOM 538 C CA . GLY A 1 71 ? -3.851 -10.629 7.356 1.00 73.25 71 GLY A CA 1
ATOM 539 C C . GLY A 1 71 ? -3.099 -10.456 8.672 1.00 73.25 71 GLY A C 1
ATOM 540 O O . GLY A 1 71 ? -1.925 -10.081 8.671 1.00 73.25 71 GLY A O 1
ATOM 541 N N . HIS A 1 72 ? -3.756 -10.782 9.783 1.00 62.59 72 HIS A N 1
ATOM 542 C CA . HIS A 1 72 ? -3.062 -11.095 11.024 1.00 62.59 72 HIS A CA 1
ATOM 543 C C . HIS A 1 72 ? -2.458 -12.492 10.847 1.00 62.59 72 HIS A C 1
ATOM 545 O O . HIS A 1 72 ? -3.192 -13.461 10.64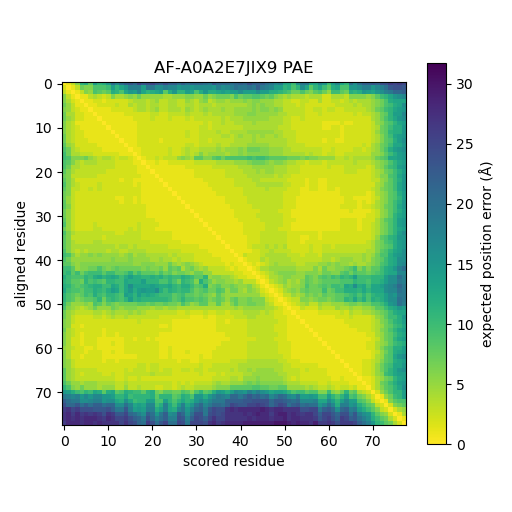9 1.00 62.59 72 HIS A O 1
ATOM 551 N N . VAL A 1 73 ? -1.131 -12.602 10.849 1.00 57.31 73 VAL A N 1
ATOM 552 C CA . VAL A 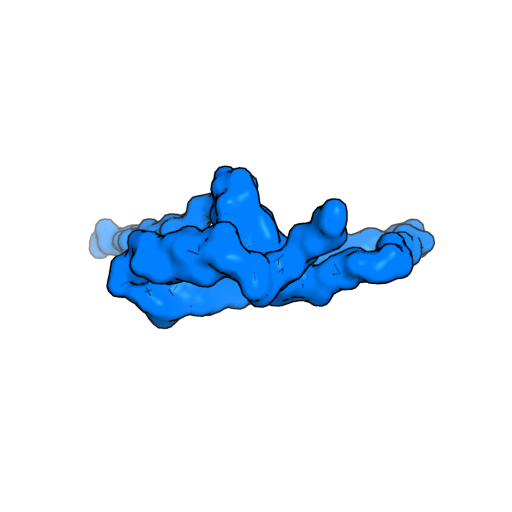1 73 ? -0.497 -13.911 11.020 1.00 57.31 73 VAL A CA 1
ATOM 553 C C . VAL A 1 73 ? -0.599 -14.191 12.512 1.00 57.31 73 VAL A C 1
ATOM 555 O O . VAL A 1 73 ? 0.270 -13.772 13.274 1.00 57.31 73 VAL A O 1
ATOM 558 N N . GLU A 1 74 ? -1.707 -14.805 12.941 1.00 50.53 74 GLU A N 1
ATOM 559 C CA . GLU A 1 74 ? -1.710 -15.489 14.234 1.00 50.53 74 GLU A CA 1
ATOM 560 C C . GLU A 1 74 ? -0.555 -16.479 14.135 1.00 50.53 74 GLU A C 1
ATOM 562 O O . GLU A 1 74 ? -0.511 -17.292 13.208 1.00 50.53 74 GLU A O 1
ATOM 567 N N . GLY A 1 75 ? 0.457 -16.289 14.981 1.00 48.38 75 GLY A N 1
ATOM 568 C CA . GLY A 1 75 ? 1.625 -17.150 14.980 1.00 48.38 75 GLY A CA 1
ATOM 569 C C . GLY A 1 75 ? 1.179 -18.604 15.038 1.00 48.38 75 GLY A C 1
ATOM 570 O O . GLY A 1 75 ? 0.225 -18.935 15.739 1.00 48.38 75 GLY A O 1
ATOM 571 N N . GLU A 1 76 ? 1.868 -19.449 14.280 1.00 49.06 76 GLU A N 1
ATOM 572 C CA . GLU A 1 76 ? 1.938 -20.878 14.548 1.00 49.06 76 GLU A CA 1
ATOM 573 C C . GLU A 1 76 ? 2.279 -21.053 16.042 1.00 49.06 76 GLU A C 1
ATOM 575 O O . GLU A 1 76 ? 3.430 -20.908 16.454 1.00 49.06 76 GLU A O 1
ATOM 580 N N . GLU A 1 77 ? 1.259 -21.254 16.878 1.00 45.00 77 GLU A N 1
ATOM 581 C CA . GLU A 1 77 ? 1.420 -21.835 18.206 1.00 45.00 77 GLU A CA 1
ATOM 582 C C . GLU A 1 77 ? 1.558 -23.348 17.993 1.00 45.00 77 GLU A C 1
ATOM 584 O O . GLU A 1 77 ? 0.559 -24.052 17.832 1.00 45.00 77 GLU A O 1
ATOM 589 N N . ASP A 1 78 ? 2.807 -23.817 17.918 1.00 43.16 78 ASP A N 1
ATOM 590 C CA . ASP A 1 78 ? 3.170 -25.222 18.161 1.00 43.16 78 ASP A CA 1
ATOM 591 C C . ASP A 1 78 ? 3.008 -25.583 19.652 1.00 43.16 78 ASP A C 1
ATOM 593 O O . ASP A 1 78 ? 3.451 -24.785 20.518 1.00 43.16 78 ASP A O 1
#

Secondary structure (DSSP, 8-state):
----TTSHHHHHHHHT-S-HHHHHHHHHHHHHHHHHHHHHHHHHTPPPPTTPPPHHHHHHHHHHTTSS----------

Solvent-accessible surface area (backbone atoms only — not comparable to full-atom values): 4733 Å² total; per-residue (Å²): 130,84,90,51,62,86,33,71,61,31,50,55,48,59,70,70,49,93,47,69,66,59,49,52,48,45,41,52,50,47,16,49,52,49,48,53,53,51,52,52,38,47,75,76,66,50,74,82,60,90,84,63,67,56,38,59,42,43,31,43,45,36,40,51,70,61,78,48,78,83,74,82,79,74,70,87,80,126

Nearest PDB structures (foldseek):
  5zx2-assembly1_E  TM=6.818E-01  e=3.070E-01  Mycobacterium tuberculosis H37Rv
  5zx3-assembly1_E  TM=6.765E-01  e=5.046E-01  Mycobacterium tuberculosis H37Rv
  6cce-assembly1_E  TM=6.561E-01  e=6.884E-01  Mycolicibacterium smegmatis MC2 155
  8r2m-assembly1_E  TM=6.290E-01  e=1.063E+00  Mycolicibacterium smegmatis MC2 155

Radius of gyration: 14.31 Å; Cα contacts (8 Å, |Δi|>4): 53; ch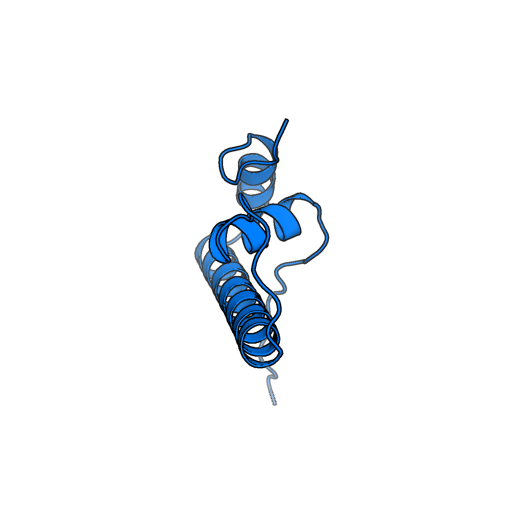ains: 1; bounding box: 29×36×37 Å